Protein AF-A0A950IY61-F1 (afdb_monomer)

Secondary structure (DSSP, 8-state):
-------------EEEEESS-THHHHHHHHHHHHH-S-EEEEESS--SSHHHHHHHTT-EEEE--TTSPPPP-

Radius of gyration: 15.11 Å; Cα contacts (8 Å, |Δi|>4): 99; chains: 1; bounding box: 43×24×40 Å

Mean predicted aligned error: 6.15 Å

Solvent-accessible surface area (backbone atoms only — not comparable to full-atom values): 4750 Å² total; per-residue (Å²): 134,84,85,76,78,84,73,75,81,80,89,58,70,46,78,49,76,53,56,70,54,63,68,61,50,54,53,48,50,62,53,47,59,76,79,23,93,42,38,35,40,35,31,73,71,54,85,77,54,55,68,61,56,41,46,76,72,71,32,48,73,45,78,52,67,80,94,51,89,78,77,88,130

Foldseek 3Di:
DDPDDPDDPQPDAEEAEDEQPPVVLVVVLVVRVVPDVAYEYEYADHPPCSQVSCVVSVYHYHYDDNVDDDDDD

Structure (mmCIF, N/CA/C/O backbone):
data_AF-A0A950IY61-F1
#
_entry.id   AF-A0A950IY61-F1
#
loop_
_atom_site.group_PDB
_atom_site.id
_atom_site.type_symbol
_atom_site.label_atom_id
_atom_site.label_alt_id
_atom_site.label_comp_id
_atom_site.label_asym_id
_atom_site.label_entity_id
_atom_site.label_seq_id
_atom_site.pdbx_PDB_ins_code
_atom_site.Cartn_x
_atom_site.Cartn_y
_atom_site.Cartn_z
_atom_site.occupancy
_atom_site.B_iso_or_equiv
_atom_site.auth_seq_id
_atom_site.auth_comp_id
_atom_site.auth_asym_id
_atom_site.auth_atom_id
_atom_site.pdbx_PDB_model_num
ATOM 1 N N . MET A 1 1 ? -34.516 -6.133 25.333 1.00 46.59 1 MET A N 1
ATOM 2 C CA . MET A 1 1 ? -33.490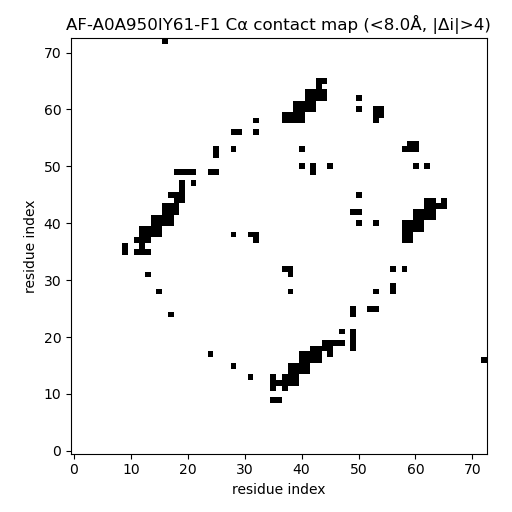 -5.095 25.560 1.00 46.59 1 MET A CA 1
ATOM 3 C C . MET A 1 1 ? -32.335 -5.398 24.623 1.00 46.59 1 MET A C 1
ATOM 5 O O . MET A 1 1 ? -31.559 -6.299 24.904 1.00 46.59 1 MET A O 1
ATOM 9 N N . LEU A 1 2 ? -32.324 -4.770 23.445 1.00 54.53 2 LEU A N 1
ATOM 10 C CA . LEU A 1 2 ? -31.255 -4.958 22.463 1.00 54.53 2 LEU A CA 1
ATOM 11 C C . LEU A 1 2 ? -30.005 -4.266 23.008 1.00 54.53 2 LEU A C 1
ATOM 13 O O . LEU A 1 2 ? -30.031 -3.067 23.276 1.00 54.53 2 LEU A O 1
ATOM 17 N N . HIS A 1 3 ? -28.950 -5.042 23.242 1.00 59.47 3 HIS A N 1
ATOM 18 C CA . HI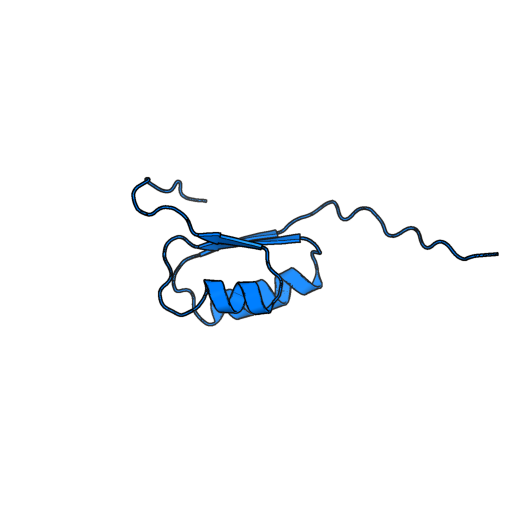S A 1 3 ? -27.646 -4.520 23.623 1.00 59.47 3 HIS A CA 1
ATOM 19 C C . HIS A 1 3 ? -27.059 -3.841 22.382 1.00 59.47 3 HIS A C 1
ATOM 21 O O . HIS A 1 3 ? -26.645 -4.510 21.439 1.00 59.47 3 HIS A O 1
ATOM 27 N N . MET A 1 4 ? -27.123 -2.515 22.339 1.00 59.16 4 MET A N 1
ATOM 28 C CA . MET A 1 4 ? -26.513 -1.718 21.284 1.00 59.16 4 MET A CA 1
ATOM 29 C C . MET A 1 4 ? -25.124 -1.336 21.783 1.00 59.16 4 MET A C 1
ATOM 31 O O . MET A 1 4 ? -24.980 -0.421 22.592 1.00 59.16 4 MET A O 1
ATOM 35 N N . SER A 1 5 ? -24.123 -2.124 21.396 1.00 64.94 5 SER A N 1
ATOM 36 C CA . SER A 1 5 ? -22.727 -1.864 21.740 1.00 64.94 5 SER A CA 1
ATOM 37 C C . SER A 1 5 ? -22.303 -0.538 21.114 1.00 64.94 5 SER A C 1
ATOM 39 O O . SER A 1 5 ? -22.416 -0.350 19.903 1.00 64.94 5 SER A O 1
ATOM 41 N N . TYR A 1 6 ? -21.848 0.397 21.946 1.00 65.56 6 TYR A N 1
ATOM 42 C CA . TYR A 1 6 ? -21.160 1.594 21.485 1.00 65.56 6 TYR A CA 1
ATOM 43 C C . TYR A 1 6 ? -19.783 1.169 20.977 1.00 65.56 6 TYR A C 1
ATOM 45 O O . TYR A 1 6 ? -18.867 0.956 21.768 1.00 65.56 6 TYR A O 1
ATOM 53 N N . GLU A 1 7 ? -19.651 1.018 19.663 1.00 65.19 7 GLU A N 1
ATOM 54 C CA . GLU A 1 7 ? -18.339 0.930 19.036 1.00 65.19 7 GLU A CA 1
ATOM 55 C C . GLU A 1 7 ? -17.780 2.354 18.969 1.00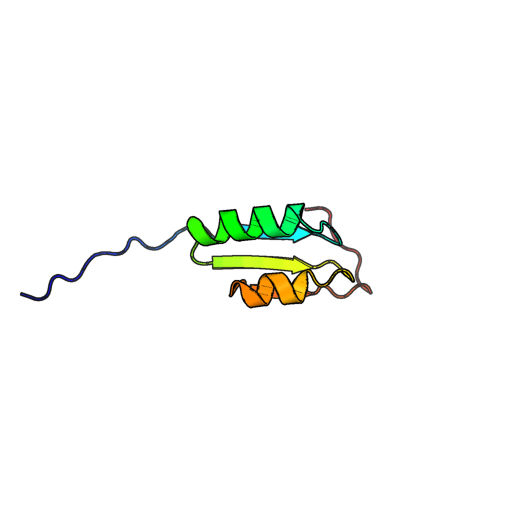 65.19 7 GLU A C 1
ATOM 57 O O . GLU A 1 7 ? -18.372 3.197 18.285 1.00 65.19 7 GLU A O 1
ATOM 62 N N . PRO A 1 8 ? -16.700 2.674 19.704 1.00 64.62 8 PRO A N 1
ATOM 63 C CA . PRO A 1 8 ? -16.124 4.006 19.647 1.00 64.62 8 PRO A CA 1
ATOM 64 C C . PRO A 1 8 ? -15.779 4.336 18.195 1.00 64.62 8 PRO A C 1
ATOM 66 O O . PRO A 1 8 ? -15.203 3.511 17.485 1.00 64.62 8 PRO A O 1
ATOM 69 N N . GLU A 1 9 ? -16.124 5.546 17.752 1.00 73.50 9 GLU A N 1
ATOM 70 C CA . GLU A 1 9 ? -15.661 6.057 16.463 1.00 73.50 9 GLU A CA 1
ATOM 71 C C . GLU A 1 9 ? -14.150 5.848 16.372 1.00 73.50 9 GLU A C 1
ATOM 73 O O . GLU A 1 9 ? -13.388 6.378 17.186 1.00 73.50 9 GLU A O 1
ATOM 78 N N . GLN A 1 10 ? -13.700 5.041 15.410 1.00 69.44 10 GLN A N 1
ATOM 79 C CA . GLN A 1 10 ? -12.274 4.911 15.173 1.00 69.44 10 GLN A CA 1
ATOM 80 C C . GLN A 1 10 ? -11.750 6.231 14.614 1.00 69.44 10 GLN A C 1
ATOM 82 O O . G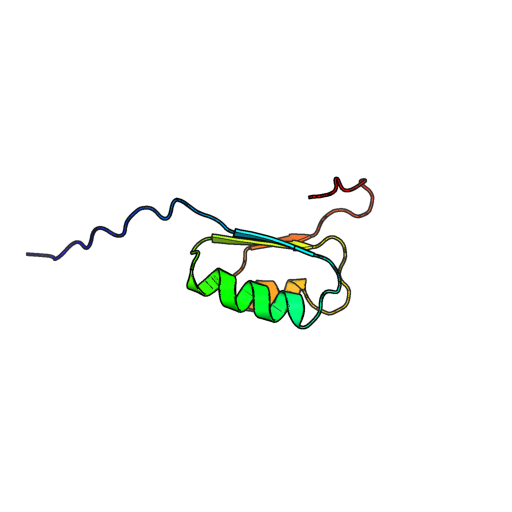LN A 1 10 ? -12.036 6.605 13.481 1.00 69.44 10 GLN A O 1
ATOM 87 N N . LYS A 1 11 ? -10.979 6.938 15.444 1.00 84.44 11 LYS A N 1
ATOM 88 C CA . LYS A 1 11 ? -10.447 8.279 15.158 1.00 84.44 11 LYS A CA 1
ATOM 89 C C . LYS A 1 11 ? -9.139 8.270 14.363 1.00 84.44 11 LYS A C 1
ATOM 91 O O . LYS A 1 11 ? -8.584 9.334 14.112 1.00 84.44 11 LYS A O 1
ATOM 96 N N . VAL A 1 12 ? -8.615 7.091 14.025 1.00 89.62 12 VAL A N 1
ATOM 97 C CA . VAL A 1 12 ? -7.288 6.929 13.422 1.00 89.62 12 VAL A CA 1
ATOM 98 C C . VAL A 1 12 ? -7.397 6.109 12.144 1.00 89.62 12 VAL A C 1
ATOM 100 O O . VAL A 1 12 ? -7.974 5.024 12.138 1.00 89.62 12 VAL A O 1
ATOM 103 N N . ALA A 1 13 ? -6.803 6.637 11.077 1.00 93.62 13 ALA A N 1
ATOM 104 C CA . ALA A 1 13 ? -6.544 5.928 9.835 1.00 93.62 13 ALA A CA 1
ATOM 105 C C . ALA A 1 13 ? -5.030 5.806 9.637 1.00 93.62 13 ALA A C 1
ATOM 107 O O . ALA A 1 13 ? -4.271 6.673 10.077 1.00 93.62 13 ALA A O 1
ATOM 108 N N . ILE A 1 14 ? -4.598 4.742 8.966 1.00 96.38 14 ILE A N 1
ATOM 109 C CA . ILE A 1 14 ? -3.187 4.504 8.654 1.00 96.38 14 ILE A CA 1
ATOM 110 C C . ILE A 1 14 ? -2.979 4.696 7.157 1.00 96.38 14 ILE A C 1
ATOM 112 O O . ILE A 1 14 ? -3.709 4.129 6.344 1.00 96.38 14 ILE A O 1
ATOM 116 N N . VAL A 1 15 ? -1.958 5.471 6.798 1.00 96.56 15 VAL A N 1
ATOM 117 C CA . VAL A 1 15 ? -1.505 5.629 5.415 1.00 96.56 15 VAL A CA 1
ATOM 118 C C . VAL A 1 15 ? -0.097 5.057 5.309 1.00 96.56 15 VAL A C 1
ATOM 120 O O . VAL A 1 15 ? 0.824 5.554 5.951 1.00 96.56 15 VAL A O 1
ATOM 123 N N . ALA A 1 16 ? 0.063 4.003 4.515 1.00 96.62 16 ALA A N 1
ATOM 124 C CA . ALA A 1 16 ? 1.359 3.446 4.153 1.00 96.62 16 ALA A CA 1
ATOM 125 C C . ALA A 1 16 ? 1.716 3.920 2.743 1.00 96.62 16 ALA A C 1
ATOM 127 O O . ALA A 1 16 ? 0.938 3.721 1.815 1.00 96.62 16 ALA A O 1
ATOM 128 N N . ILE A 1 17 ? 2.885 4.531 2.574 1.00 95.50 17 ILE A N 1
ATOM 129 C CA . ILE A 1 17 ? 3.380 5.005 1.279 1.00 95.50 17 ILE A CA 1
ATOM 130 C C . ILE A 1 17 ? 4.634 4.200 0.962 1.00 95.50 17 ILE A C 1
ATOM 132 O O . ILE A 1 17 ? 5.530 4.110 1.801 1.00 95.50 17 ILE A O 1
ATOM 136 N N . GLY A 1 18 ? 4.709 3.588 -0.217 1.00 94.69 18 GLY A N 1
ATOM 137 C CA . GLY A 1 18 ? 5.862 2.755 -0.547 1.00 94.69 18 GLY A CA 1
ATOM 138 C C . GLY A 1 18 ? 5.930 2.337 -2.003 1.00 94.69 18 GLY A C 1
ATOM 139 O O . GLY A 1 18 ? 4.946 2.428 -2.734 1.00 94.69 18 GLY A O 1
ATOM 140 N N . ARG A 1 19 ? 7.110 1.853 -2.398 1.00 96.12 19 ARG A N 1
ATOM 141 C CA . ARG A 1 19 ? 7.395 1.345 -3.739 1.00 96.12 19 ARG A CA 1
ATOM 142 C C . ARG A 1 19 ? 8.361 0.177 -3.669 1.00 96.12 19 ARG A C 1
ATOM 144 O O . ARG A 1 19 ? 9.467 0.351 -3.169 1.00 96.12 19 ARG A O 1
ATOM 151 N N . ASN A 1 20 ? 7.973 -0.972 -4.219 1.00 97.38 20 ASN A N 1
ATOM 152 C CA . ASN A 1 20 ? 8.831 -2.160 -4.317 1.00 97.38 20 ASN A CA 1
ATOM 153 C C . ASN A 1 20 ? 9.467 -2.594 -2.976 1.00 97.38 20 ASN A C 1
ATOM 155 O O . ASN A 1 20 ? 10.620 -3.018 -2.925 1.00 97.38 20 ASN A O 1
ATOM 159 N N . GLU A 1 21 ? 8.723 -2.466 -1.877 1.00 97.94 21 GLU A N 1
ATOM 160 C CA . GLU A 1 21 ? 9.187 -2.808 -0.523 1.00 97.94 21 GLU A CA 1
ATOM 161 C C . GLU A 1 21 ? 9.006 -4.302 -0.190 1.00 97.94 21 GLU A C 1
ATOM 163 O O . GLU A 1 21 ? 9.394 -4.761 0.892 1.00 97.94 21 GLU A O 1
ATOM 168 N N . GLY A 1 22 ? 8.399 -5.074 -1.102 1.00 97.44 22 GLY A N 1
ATOM 169 C CA . GLY A 1 22 ? 8.216 -6.513 -0.970 1.00 97.44 22 GLY A CA 1
ATOM 170 C C . GLY A 1 22 ? 7.601 -6.909 0.374 1.00 97.44 22 GLY A C 1
ATOM 171 O O . GLY A 1 22 ? 6.558 -6.403 0.795 1.00 97.44 22 GLY A O 1
ATOM 172 N N . ASP A 1 23 ? 8.256 -7.825 1.085 1.00 98.25 23 ASP A N 1
ATOM 173 C CA . ASP A 1 23 ? 7.730 -8.375 2.337 1.00 98.25 23 ASP A CA 1
ATOM 174 C C . ASP A 1 23 ? 7.660 -7.353 3.483 1.00 98.25 23 ASP A C 1
ATOM 176 O O . ASP A 1 23 ? 6.852 -7.527 4.400 1.00 98.25 23 ASP A O 1
ATOM 180 N N . ARG A 1 24 ? 8.425 -6.251 3.422 1.00 98.25 24 ARG A N 1
ATOM 181 C CA . ARG A 1 24 ? 8.328 -5.170 4.420 1.00 98.25 24 ARG A CA 1
ATOM 182 C C . ARG A 1 24 ? 6.955 -4.510 4.362 1.00 98.25 24 ARG A C 1
ATOM 184 O O . ARG A 1 24 ? 6.312 -4.363 5.402 1.00 98.25 24 ARG A O 1
ATOM 191 N N . LEU A 1 25 ? 6.467 -4.204 3.158 1.00 98.19 25 LEU A N 1
ATOM 192 C CA . LEU A 1 25 ? 5.112 -3.689 2.964 1.00 98.19 25 LEU A CA 1
ATOM 193 C C . LEU A 1 25 ? 4.070 -4.716 3.410 1.00 98.19 25 LEU A C 1
ATOM 195 O O . LEU A 1 25 ? 3.140 -4.368 4.135 1.00 98.19 25 LEU A O 1
ATOM 199 N N . LYS A 1 26 ? 4.237 -5.989 3.032 1.00 98.38 26 LYS A N 1
ATOM 200 C CA . LYS A 1 26 ? 3.261 -7.032 3.388 1.00 98.38 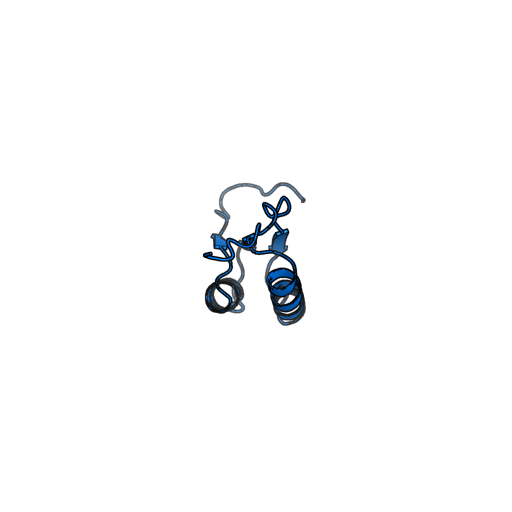26 LYS A CA 1
ATOM 201 C C . LYS A 1 26 ? 3.092 -7.168 4.898 1.00 98.38 26 LYS A C 1
ATOM 203 O O . LYS A 1 26 ? 1.968 -7.275 5.388 1.00 98.38 26 LYS A O 1
ATOM 208 N N . ASN A 1 27 ? 4.200 -7.151 5.635 1.00 98.44 27 ASN A N 1
ATOM 209 C CA . ASN A 1 27 ? 4.189 -7.219 7.093 1.00 98.44 27 ASN A CA 1
ATOM 210 C C . ASN A 1 27 ? 3.591 -5.949 7.714 1.00 98.44 27 ASN A C 1
ATOM 212 O O . ASN A 1 27 ? 2.782 -6.051 8.635 1.00 98.44 27 ASN A O 1
ATOM 216 N N . CYS A 1 28 ? 3.923 -4.774 7.172 1.00 98.06 28 CYS A N 1
ATOM 217 C CA . CYS A 1 28 ? 3.346 -3.499 7.591 1.00 98.06 28 CYS A CA 1
ATOM 218 C C . CYS A 1 28 ? 1.816 -3.491 7.448 1.00 98.06 28 CYS A C 1
ATOM 220 O O . CYS A 1 28 ? 1.114 -3.257 8.431 1.00 98.06 28 CYS A O 1
ATOM 222 N N . LEU A 1 29 ? 1.289 -3.824 6.264 1.00 98.25 29 LEU A N 1
ATOM 223 C CA . LEU A 1 29 ? -0.152 -3.812 6.002 1.00 98.25 29 LEU A CA 1
ATOM 224 C C . LEU A 1 29 ? -0.899 -4.833 6.862 1.00 98.25 29 LEU A C 1
ATOM 226 O O . LEU A 1 29 ? -1.932 -4.498 7.434 1.00 98.25 29 LEU A O 1
ATOM 230 N N . ARG A 1 30 ? -0.355 -6.047 7.033 1.00 98.25 30 ARG A N 1
ATOM 231 C CA . ARG A 1 30 ? -0.934 -7.057 7.937 1.00 98.25 30 ARG A CA 1
ATOM 232 C C . ARG A 1 30 ? -1.009 -6.587 9.385 1.00 98.25 30 ARG A C 1
ATOM 234 O O . ARG A 1 30 ? -1.941 -6.968 10.085 1.00 98.25 30 ARG A O 1
ATOM 241 N N . SER A 1 31 ? -0.037 -5.800 9.841 1.00 97.38 31 SER A N 1
ATOM 242 C CA . SER A 1 31 ? -0.097 -5.192 11.170 1.00 97.38 31 SER A CA 1
ATOM 243 C C . SER A 1 31 ? -1.152 -4.089 11.211 1.00 97.38 31 SER A C 1
ATOM 245 O O . SER A 1 31 ? -2.011 -4.104 12.082 1.00 97.38 31 SER A O 1
ATOM 247 N N . ALA A 1 32 ? -1.130 -3.172 10.241 1.00 96.44 32 ALA A N 1
ATOM 248 C CA . ALA A 1 32 ? -2.005 -2.004 10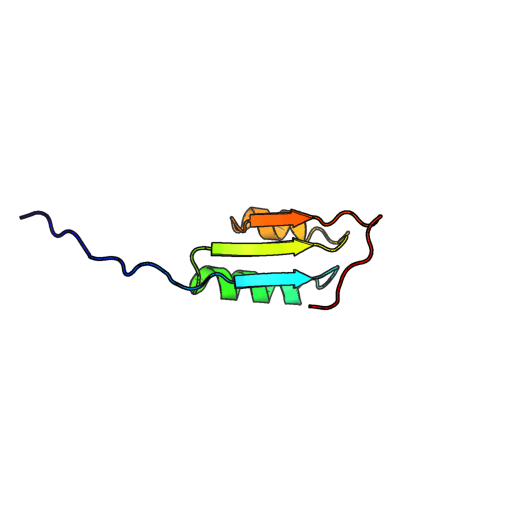.209 1.00 96.44 32 ALA A CA 1
ATOM 249 C C . ALA A 1 32 ? -3.498 -2.372 10.216 1.00 96.44 32 ALA A C 1
ATOM 251 O O . ALA A 1 32 ? -4.264 -1.794 10.984 1.00 96.44 32 ALA A O 1
ATOM 252 N N . ILE A 1 33 ? -3.911 -3.366 9.421 1.00 95.75 33 ILE A N 1
ATOM 253 C CA . ILE A 1 33 ? -5.326 -3.778 9.328 1.00 95.75 33 ILE A CA 1
ATOM 254 C C . ILE A 1 33 ? -5.870 -4.418 10.613 1.00 95.75 33 ILE A C 1
ATOM 256 O O . ILE A 1 33 ? -7.080 -4.570 10.749 1.00 95.75 33 ILE A O 1
ATOM 260 N N . ARG A 1 34 ? -5.002 -4.829 11.548 1.00 93.75 34 ARG A N 1
ATOM 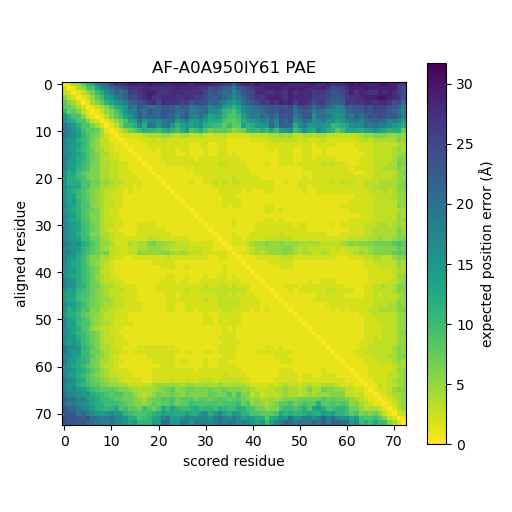261 C CA . ARG A 1 34 ? -5.438 -5.358 12.850 1.00 93.75 34 ARG A CA 1
ATOM 262 C C . ARG A 1 34 ? -5.870 -4.248 13.800 1.00 93.75 34 ARG A C 1
ATOM 264 O O . ARG A 1 34 ? -6.751 -4.480 14.622 1.00 93.75 34 ARG A O 1
ATOM 271 N N . ASP A 1 35 ? -5.263 -3.071 13.664 1.00 89.00 35 ASP A N 1
ATOM 272 C CA . ASP A 1 35 ? -5.397 -1.974 14.622 1.00 89.00 35 ASP A CA 1
ATOM 273 C C . ASP A 1 35 ? -6.216 -0.793 14.058 1.00 89.00 35 ASP A C 1
ATOM 275 O O . ASP A 1 35 ? -6.758 0.007 14.822 1.00 89.00 35 ASP A O 1
ATOM 279 N N . ALA A 1 36 ? -6.369 -0.689 12.730 1.00 91.50 36 ALA A N 1
ATOM 280 C CA . ALA A 1 36 ? -7.136 0.362 12.057 1.00 91.50 36 ALA A CA 1
ATOM 281 C C . ALA A 1 36 ? -8.150 -0.197 11.044 1.00 91.50 36 ALA A C 1
ATOM 283 O O . ALA A 1 36 ? -7.812 -0.999 10.177 1.00 91.50 36 ALA A O 1
ATOM 284 N N . ARG A 1 37 ? -9.390 0.303 11.099 1.00 90.19 37 ARG A N 1
ATOM 285 C CA . ARG A 1 37 ? -10.477 0.018 10.143 1.00 90.19 37 ARG A CA 1
ATOM 286 C C . ARG A 1 37 ? -10.217 0.640 8.783 1.00 90.19 37 ARG A C 1
ATOM 288 O O . ARG A 1 37 ? -10.658 0.090 7.782 1.00 90.19 37 ARG A O 1
ATOM 295 N N . THR A 1 38 ? -9.523 1.776 8.750 1.00 94.75 38 THR A N 1
ATOM 296 C CA . THR A 1 38 ? -9.168 2.462 7.508 1.00 94.75 38 THR A CA 1
ATOM 297 C C . THR A 1 38 ? -7.663 2.407 7.315 1.00 94.75 38 THR A C 1
ATOM 299 O O . THR A 1 38 ? -6.908 3.076 8.025 1.00 94.75 38 THR A O 1
ATOM 302 N N . VAL A 1 39 ? -7.242 1.629 6.321 1.00 97.56 39 VAL A N 1
ATOM 303 C CA . VAL A 1 39 ? -5.852 1.548 5.874 1.00 97.56 39 VAL A CA 1
ATOM 304 C C . VAL A 1 39 ? -5.795 1.916 4.398 1.00 97.56 39 VAL A C 1
ATOM 306 O O . VAL A 1 39 ? -6.506 1.333 3.575 1.00 97.56 39 VAL A O 1
ATOM 309 N N . VAL A 1 40 ? -4.953 2.893 4.072 1.00 98.12 40 VAL A N 1
ATOM 310 C CA . VAL A 1 40 ? -4.675 3.327 2.703 1.00 98.12 40 VAL A CA 1
ATOM 311 C C . VAL A 1 40 ? -3.237 2.955 2.368 1.00 98.12 40 VAL A C 1
ATOM 313 O O . VAL A 1 40 ? -2.313 3.349 3.075 1.00 98.12 40 VAL A O 1
ATOM 316 N N . TYR A 1 41 ? -3.043 2.213 1.286 1.00 98.19 41 TYR A N 1
ATOM 317 C CA . TYR A 1 41 ? -1.745 2.038 0.656 1.00 98.19 41 TYR A CA 1
ATOM 318 C C . TYR A 1 41 ? -1.633 2.995 -0.532 1.00 98.19 41 TYR A C 1
ATOM 320 O O . TYR A 1 41 ? -2.468 2.979 -1.436 1.00 98.19 41 TYR A O 1
ATOM 328 N N . VAL A 1 42 ? -0.608 3.839 -0.518 1.00 97.56 42 VAL A N 1
ATOM 329 C CA . VAL A 1 42 ? -0.265 4.738 -1.616 1.00 97.56 42 VAL A CA 1
ATOM 330 C C . VAL A 1 42 ? 0.964 4.181 -2.319 1.00 97.56 42 VAL A C 1
ATOM 332 O O . VAL A 1 42 ? 2.040 4.078 -1.724 1.00 97.56 42 VAL A O 1
ATOM 335 N N . ASP A 1 43 ? 0.797 3.831 -3.586 1.00 96.69 43 ASP A N 1
ATOM 336 C CA . ASP A 1 43 ? 1.857 3.283 -4.420 1.00 96.69 43 ASP A CA 1
ATOM 337 C C . ASP A 1 43 ? 2.458 4.364 -5.323 1.00 96.69 43 ASP A C 1
ATOM 339 O O . ASP A 1 43 ? 1.738 5.041 -6.052 1.00 96.69 43 ASP A O 1
ATOM 343 N N . SER A 1 44 ? 3.784 4.509 -5.312 1.00 93.75 44 SER A N 1
ATOM 344 C CA . SER A 1 44 ? 4.512 5.450 -6.181 1.00 93.75 44 SER A CA 1
ATOM 345 C C . SER A 1 44 ? 5.118 4.789 -7.429 1.00 93.75 44 SER A C 1
ATOM 347 O O . SER A 1 44 ? 6.079 5.298 -8.015 1.00 93.75 44 SER A O 1
ATOM 349 N N . GLY A 1 45 ? 4.554 3.652 -7.847 1.00 94.31 45 GLY A N 1
ATOM 350 C CA . GLY A 1 45 ? 4.906 2.934 -9.072 1.00 94.31 45 GLY A CA 1
ATOM 351 C C . GLY A 1 45 ? 5.628 1.619 -8.796 1.00 94.31 45 GLY A C 1
ATOM 352 O O . GLY A 1 45 ? 6.772 1.428 -9.235 1.00 94.31 45 GLY A O 1
ATOM 353 N N . SER A 1 46 ? 4.986 0.737 -8.032 1.00 96.88 46 SER A N 1
ATOM 354 C CA . SER A 1 46 ? 5.470 -0.614 -7.765 1.00 96.88 46 SER A CA 1
ATOM 355 C C . SER A 1 46 ? 5.251 -1.530 -8.964 1.00 96.88 46 SER A C 1
ATOM 357 O O . SER A 1 46 ? 4.286 -1.410 -9.712 1.00 96.88 46 SER A O 1
ATOM 359 N N . THR A 1 47 ? 6.148 -2.498 -9.124 1.00 97.44 47 THR A N 1
ATOM 360 C CA . THR A 1 47 ? 6.095 -3.532 -10.172 1.00 97.44 47 THR A CA 1
ATOM 361 C C . THR A 1 47 ? 6.182 -4.945 -9.596 1.00 97.44 47 THR A C 1
ATOM 363 O O . THR A 1 47 ? 6.271 -5.916 -10.339 1.00 97.44 47 THR A O 1
ATOM 366 N N . ASP A 1 48 ? 6.189 -5.071 -8.270 1.00 98.00 48 ASP A N 1
ATOM 367 C CA . ASP A 1 48 ? 6.342 -6.325 -7.526 1.00 98.00 48 ASP A CA 1
ATOM 368 C C . ASP A 1 48 ? 5.000 -6.937 -7.071 1.00 98.00 48 ASP A C 1
ATOM 370 O O . ASP A 1 48 ? 4.979 -7.885 -6.285 1.00 98.00 48 ASP A O 1
ATOM 374 N N . GLY A 1 49 ? 3.874 -6.397 -7.550 1.00 98.12 49 GLY A N 1
ATOM 375 C CA . GLY A 1 49 ? 2.526 -6.819 -7.155 1.00 98.12 49 GLY A CA 1
ATOM 376 C C . GLY A 1 49 ? 2.032 -6.215 -5.833 1.00 98.12 49 GLY A C 1
ATOM 377 O O . GLY A 1 49 ? 0.998 -6.647 -5.319 1.00 98.12 49 GLY A O 1
ATOM 378 N N . SER A 1 50 ? 2.729 -5.217 -5.274 1.00 98.38 50 SER A N 1
ATOM 379 C CA . SER A 1 50 ? 2.323 -4.524 -4.040 1.00 98.38 50 SER A CA 1
ATOM 380 C C . SER A 1 50 ? 0.876 -3.991 -4.046 1.00 98.38 50 SER A C 1
ATOM 382 O O . SER A 1 50 ? 0.166 -4.249 -3.067 1.00 98.38 50 SER A O 1
ATOM 384 N N . PRO A 1 51 ? 0.379 -3.317 -5.110 1.00 98.38 51 PRO A N 1
ATOM 385 C CA . PRO A 1 51 ? -1.003 -2.830 -5.157 1.00 98.38 51 PRO A CA 1
ATOM 386 C C . PRO A 1 51 ? -2.033 -3.955 -5.028 1.00 98.38 51 PRO A C 1
ATOM 388 O O . PRO A 1 51 ? -2.981 -3.853 -4.249 1.00 98.38 51 PRO A O 1
ATOM 391 N N . ASP A 1 52 ? -1.820 -5.065 -5.732 1.00 98.62 52 ASP A N 1
ATOM 392 C CA . ASP A 1 52 ? -2.739 -6.204 -5.724 1.00 98.62 52 ASP A CA 1
ATOM 393 C C . ASP A 1 52 ? -2.734 -6.923 -4.378 1.00 98.62 52 ASP A C 1
ATOM 395 O O . ASP A 1 52 ? -3.792 -7.285 -3.854 1.00 98.62 52 ASP A O 1
ATOM 399 N N . PHE A 1 53 ? -1.558 -7.058 -3.760 1.00 98.62 53 PHE A N 1
ATOM 400 C CA . PHE A 1 53 ? -1.464 -7.570 -2.400 1.00 98.62 53 PHE A CA 1
ATOM 401 C C . PHE A 1 53 ? -2.242 -6.685 -1.414 1.00 98.62 53 PHE A C 1
ATOM 403 O O . PHE A 1 53 ? -3.018 -7.206 -0.612 1.00 98.62 53 PHE A O 1
ATOM 410 N N . ALA A 1 54 ? -2.093 -5.360 -1.482 1.00 98.50 54 ALA A N 1
ATOM 411 C CA . ALA A 1 54 ? -2.821 -4.442 -0.607 1.00 98.50 54 ALA A CA 1
ATOM 412 C C . ALA A 1 54 ? -4.345 -4.534 -0.810 1.00 98.50 54 ALA A C 1
ATOM 414 O O . ALA A 1 54 ? -5.088 -4.624 0.171 1.00 98.50 54 ALA A O 1
ATOM 415 N N . ARG A 1 55 ? -4.816 -4.604 -2.064 1.00 98.56 55 ARG A N 1
ATOM 416 C CA . ARG A 1 55 ? -6.239 -4.830 -2.385 1.00 98.56 55 ARG A CA 1
ATOM 417 C C . ARG A 1 55 ? -6.757 -6.143 -1.806 1.00 98.56 55 ARG A C 1
ATOM 419 O O . ARG A 1 55 ? -7.865 -6.171 -1.280 1.00 98.56 55 ARG A O 1
ATOM 426 N N . SER A 1 56 ? -5.954 -7.211 -1.838 1.00 98.50 56 SER A N 1
ATOM 427 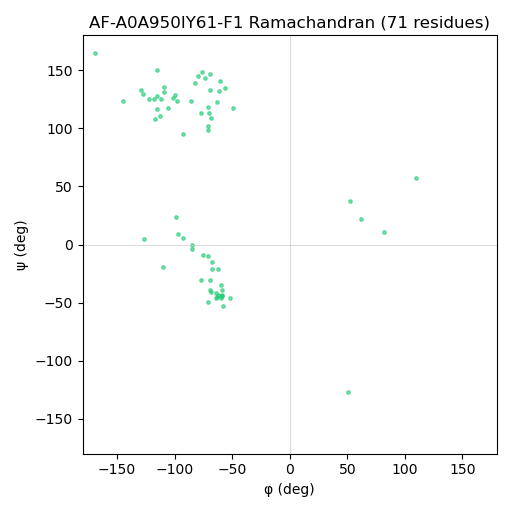C CA . SER A 1 56 ? -6.337 -8.516 -1.271 1.00 98.50 56 SER A CA 1
ATOM 428 C C . SER A 1 56 ? -6.594 -8.480 0.243 1.00 98.50 56 SER A C 1
ATOM 430 O O . SER A 1 56 ? -7.305 -9.335 0.767 1.00 98.50 56 SER A O 1
ATOM 432 N N . LEU A 1 57 ? -6.055 -7.474 0.944 1.00 98.06 57 LEU A N 1
ATOM 433 C CA . LEU A 1 57 ? -6.284 -7.226 2.369 1.00 98.06 57 LEU A CA 1
ATOM 434 C C . LEU A 1 57 ? -7.451 -6.259 2.644 1.00 98.06 57 LEU A C 1
ATOM 436 O O . LEU A 1 57 ? -7.674 -5.900 3.797 1.00 98.06 57 LEU A O 1
ATOM 440 N N . ASN A 1 58 ? -8.198 -5.843 1.615 1.00 97.38 58 ASN A N 1
ATOM 441 C CA . ASN A 1 58 ? -9.219 -4.787 1.667 1.00 97.38 58 ASN A CA 1
ATOM 442 C C . ASN A 1 58 ? -8.679 -3.398 2.054 1.00 97.38 58 ASN A C 1
ATOM 444 O O . ASN A 1 58 ? -9.444 -2.539 2.493 1.00 97.38 58 ASN A O 1
ATOM 448 N N . CYS A 1 59 ? -7.380 -3.144 1.869 1.00 98.19 59 CYS A N 1
ATOM 449 C CA . CYS A 1 59 ? -6.854 -1.787 1.969 1.00 98.19 59 CYS A CA 1
ATOM 450 C C . CYS A 1 59 ? -7.365 -0.939 0.796 1.00 98.19 59 CYS A C 1
ATOM 452 O O . CYS A 1 59 ? -7.482 -1.419 -0.335 1.00 98.19 59 CYS A O 1
ATOM 454 N N . HIS A 1 60 ? -7.584 0.352 1.035 1.00 98.25 60 HIS A N 1
ATOM 455 C CA . HIS A 1 60 ? -7.744 1.307 -0.056 1.00 98.25 60 HIS A CA 1
ATOM 456 C C . HIS A 1 60 ? -6.399 1.480 -0.759 1.00 98.25 60 HIS A C 1
ATOM 458 O O . HIS A 1 60 ? -5.386 1.667 -0.091 1.00 98.25 60 HIS A O 1
ATOM 464 N N . VAL A 1 61 ? -6.378 1.433 -2.090 1.00 98.31 61 VAL A N 1
ATOM 465 C CA . VAL A 1 61 ? -5.140 1.576 -2.866 1.00 98.31 61 VAL A CA 1
ATOM 466 C C . VAL A 1 61 ? -5.221 2.801 -3.760 1.00 98.31 61 VAL A C 1
ATOM 468 O O . VAL A 1 61 ? -6.156 2.926 -4.552 1.00 98.31 61 VAL A O 1
ATOM 471 N N . LEU A 1 62 ? -4.234 3.685 -3.630 1.00 97.19 62 LEU A N 1
ATOM 472 C CA . LEU A 1 62 ? -4.038 4.855 -4.477 1.00 97.19 62 LEU A CA 1
ATOM 473 C C . LEU A 1 62 ? -2.702 4.725 -5.211 1.00 97.19 62 LEU A C 1
ATOM 475 O O . LEU A 1 62 ? -1.646 4.880 -4.607 1.00 97.19 62 LEU A O 1
ATOM 479 N N . GLU A 1 63 ? -2.753 4.463 -6.511 1.00 96.38 63 GLU A N 1
ATOM 480 C CA . GLU A 1 63 ? -1.571 4.491 -7.375 1.00 96.38 63 GLU A CA 1
ATOM 481 C C . GLU A 1 63 ? -1.338 5.929 -7.853 1.00 96.38 63 GLU A C 1
ATOM 483 O O . GLU A 1 63 ? -2.240 6.567 -8.404 1.00 96.38 63 GLU A O 1
ATOM 488 N N . LEU A 1 64 ? -0.150 6.471 -7.587 1.00 94.19 64 LEU A N 1
ATOM 489 C CA . LEU A 1 64 ? 0.207 7.837 -7.954 1.00 94.19 64 LEU A CA 1
ATOM 490 C C . LEU A 1 64 ? 0.601 7.934 -9.428 1.00 94.19 64 LEU A C 1
ATOM 492 O O . LEU A 1 64 ? 1.261 7.058 -9.980 1.00 94.19 64 LEU A O 1
ATOM 496 N N . ASP A 1 65 ? 0.252 9.064 -10.040 1.00 90.88 65 ASP A N 1
ATOM 497 C CA . ASP A 1 65 ? 0.665 9.416 -11.396 1.00 90.88 65 ASP A CA 1
ATOM 498 C C . ASP A 1 65 ? 2.174 9.742 -11.432 1.00 90.88 65 ASP A C 1
ATOM 500 O O . ASP A 1 65 ? 2.584 10.763 -10.867 1.00 90.88 65 ASP A O 1
ATOM 504 N N . PRO A 1 66 ? 3.011 8.931 -12.110 1.00 86.06 66 PRO A N 1
ATOM 505 C CA . PRO A 1 66 ? 4.458 9.126 -12.144 1.00 86.06 66 PRO A CA 1
ATOM 506 C C . PRO A 1 66 ? 4.892 10.346 -12.968 1.00 86.06 66 PRO A C 1
ATOM 508 O O . PRO A 1 66 ? 6.062 10.720 -12.921 1.00 86.06 66 PRO A O 1
ATOM 511 N N . SER A 1 67 ? 3.984 10.979 -13.722 1.00 88.50 67 SER A N 1
ATOM 512 C CA . SER A 1 67 ? 4.278 12.219 -14.451 1.00 88.50 67 SER A CA 1
ATOM 513 C C . SER A 1 67 ? 4.351 13.450 -13.540 1.00 88.50 67 SER A C 1
ATOM 515 O O . SER A 1 67 ? 4.775 14.521 -13.980 1.00 88.50 67 SER A O 1
ATOM 517 N N . ARG A 1 68 ? 3.963 13.314 -12.265 1.00 86.31 68 ARG A N 1
ATOM 518 C CA . ARG A 1 68 ? 3.974 14.392 -11.273 1.00 86.31 68 ARG A CA 1
ATOM 519 C C . ARG A 1 68 ? 5.081 14.153 -10.245 1.00 86.31 68 ARG A C 1
ATOM 521 O O . ARG A 1 68 ? 5.211 13.035 -9.753 1.00 86.31 68 ARG A O 1
ATOM 528 N N . PRO A 1 69 ? 5.866 15.182 -9.875 1.00 82.00 69 PRO A N 1
ATOM 529 C CA . PRO A 1 69 ? 6.847 15.040 -8.810 1.00 82.00 69 PRO A CA 1
ATOM 530 C C . PRO A 1 69 ? 6.143 14.698 -7.496 1.00 82.00 69 PRO A C 1
ATOM 532 O O . PRO A 1 69 ? 5.167 15.344 -7.109 1.00 82.00 69 PRO A O 1
ATOM 535 N N . PHE A 1 70 ? 6.654 13.685 -6.806 1.00 80.62 70 PHE A N 1
ATOM 536 C CA . PHE A 1 70 ? 6.177 13.319 -5.480 1.00 80.62 70 PHE A CA 1
ATOM 537 C C . PHE A 1 70 ? 6.835 14.219 -4.430 1.00 80.62 70 PHE A C 1
ATOM 539 O O . PHE A 1 70 ? 8.036 14.487 -4.501 1.00 80.62 70 PHE A O 1
ATOM 546 N N . SER A 1 71 ? 6.071 14.669 -3.435 1.00 75.56 71 SER A N 1
ATOM 547 C CA . SER A 1 71 ? 6.666 15.164 -2.193 1.00 75.56 71 SER A CA 1
ATOM 548 C C . SER A 1 71 ? 7.184 13.974 -1.384 1.00 75.56 71 SER A C 1
ATOM 550 O O . SER A 1 71 ? 6.541 12.924 -1.358 1.00 75.56 71 SER A O 1
ATOM 552 N N . ALA A 1 72 ? 8.319 14.133 -0.701 1.00 58.78 72 ALA A N 1
ATOM 553 C CA . ALA A 1 72 ? 8.680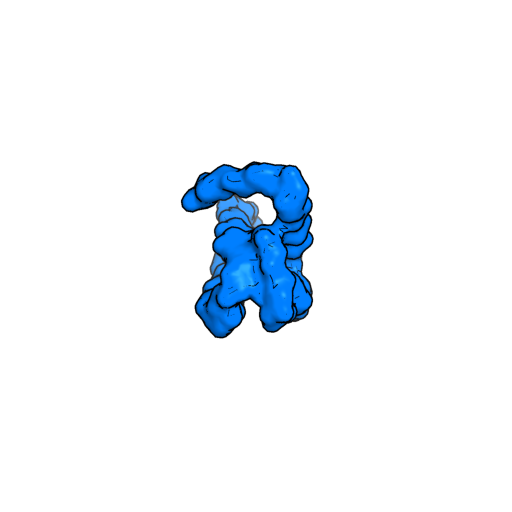 13.197 0.359 1.00 58.78 72 ALA A CA 1
ATOM 554 C C . ALA A 1 72 ? 7.590 13.231 1.448 1.00 58.78 72 ALA A C 1
ATOM 556 O O . ALA A 1 72 ? 7.043 14.301 1.730 1.00 58.78 72 ALA A O 1
ATOM 557 N N . ALA A 1 73 ? 7.256 12.062 1.990 1.00 59.19 73 ALA A N 1
ATOM 558 C CA . ALA A 1 73 ? 6.353 11.911 3.127 1.00 59.19 73 ALA A CA 1
ATOM 559 C C . ALA A 1 73 ? 7.124 11.976 4.449 1.00 59.19 73 ALA A C 1
ATOM 561 O O . ALA A 1 73 ? 8.286 11.506 4.463 1.00 59.19 73 ALA A O 1
#

Nearest PDB structures (foldseek):
  1pjt-assembly1_B  TM=5.153E-01  e=4.119E-01  Salmonella enterica subsp. enterica serovar Typhimurium
  1pjq-assembly1_A  TM=5.194E-01  e=1.078E+00  Salmonella enterica subsp. enterica serovar Typhimurium
  1pjs-assembly1_A  TM=5.148E-01  e=1.419E+00  Salmonella enterica subsp. enterica serovar Typhimurium
  6pr3-assembly1_B  TM=5.194E-01  e=1.520E+00  Salmonella enterica subsp. enterica serovar Typhimurium
  6p7d-assembly1_A  TM=5.174E-01  e=1.744E+00  Salmonella enterica subsp. enterica serovar Typhimurium

pLDDT: mean 89.54, std 13.42, range [46.59, 98.62]

Sequence (73 aa):
MLHMSYEPEQKVAIVAIGRNEGDRLKNCLRSAIRDARTVVYVDSGSTDGSPDFARSLNCHVLELDPSRPFSAA